Protein AF-A0A6G4MZY1-F1 (afdb_monomer_lite)

Sequence (45 aa):
QLNSYQAQLSPEKQEQYERLLADERFKGRQAMIRELRAYLKDYSD

Foldseek 3Di:
DVVVVLVPDDPVLNVLVVCVVVVHDDPCVVVNVVVVVVVVVVVPD

Radius of gyration: 10.36 Å; chains: 1; bounding box: 27×21×16 Å

Secondary structure (DSSP, 8-state):
-HHHHHHTS-HHHHHHHHHHHTT---TTHHHHHHHHHHHHHHT--

Organism: Streptococcus anginosus (NCBI:txid1328)

Structure (mmCIF, N/CA/C/O backbone):
data_AF-A0A6G4MZY1-F1
#
_entry.id   AF-A0A6G4MZY1-F1
#
loop_
_atom_site.group_PDB
_atom_site.id
_atom_site.type_symbol
_atom_site.label_atom_id
_atom_site.label_alt_id
_atom_site.label_comp_id
_atom_site.label_asym_id
_atom_site.label_entity_id
_atom_site.label_seq_id
_atom_site.pdbx_PDB_ins_code
_atom_site.Cartn_x
_atom_site.Cartn_y
_atom_site.Cartn_z
_atom_site.occupancy
_atom_site.B_iso_or_equiv
_atom_site.auth_seq_id
_atom_site.auth_comp_id
_atom_site.auth_asym_id
_atom_site.auth_atom_id
_atom_site.pdbx_PDB_model_num
ATOM 1 N N . GLN A 1 1 ? 3.532 -12.816 -5.595 1.00 61.59 1 GLN A N 1
ATOM 2 C CA . GLN A 1 1 ? 4.109 -11.723 -4.785 1.00 61.59 1 GLN A CA 1
ATOM 3 C C . GLN A 1 1 ? 3.022 -10.893 -4.096 1.00 61.59 1 GLN A C 1
ATOM 5 O O . GLN A 1 1 ? 3.020 -10.856 -2.877 1.00 61.59 1 GLN A O 1
ATOM 10 N N . LEU A 1 2 ? 2.034 -10.324 -4.804 1.00 71.62 2 LEU A N 1
ATOM 11 C CA . LEU A 1 2 ? 0.948 -9.557 -4.153 1.00 71.62 2 LEU A CA 1
ATOM 12 C C . LEU A 1 2 ? 0.053 -10.390 -3.212 1.00 71.62 2 LEU A C 1
ATOM 14 O O . LEU A 1 2 ? -0.277 -9.928 -2.127 1.00 71.62 2 LEU A O 1
ATOM 18 N N . ASN A 1 3 ? -0.253 -11.646 -3.560 1.00 72.81 3 ASN A N 1
ATOM 19 C CA . ASN A 1 3 ? -1.009 -12.545 -2.668 1.00 72.81 3 ASN A CA 1
ATOM 20 C C . ASN A 1 3 ? -0.254 -12.827 -1.355 1.00 72.81 3 ASN A C 1
ATOM 22 O O . ASN A 1 3 ? -0.860 -12.976 -0.300 1.00 72.81 3 ASN A O 1
ATOM 26 N N . SER A 1 4 ? 1.079 -12.865 -1.423 1.00 78.69 4 SER A N 1
ATOM 27 C CA . SER A 1 4 ? 1.963 -13.060 -0.272 1.00 78.69 4 SER A CA 1
ATOM 28 C C . SER A 1 4 ? 1.989 -11.822 0.626 1.00 78.69 4 SER A C 1
ATOM 30 O O . SER A 1 4 ? 2.012 -11.969 1.843 1.00 78.69 4 SER A O 1
ATOM 32 N N . TYR A 1 5 ? 1.942 -10.623 0.035 1.00 82.00 5 TYR A N 1
ATOM 33 C CA . TYR A 1 5 ? 1.808 -9.359 0.760 1.00 82.00 5 TYR A CA 1
ATOM 34 C C . TYR A 1 5 ? 0.466 -9.282 1.494 1.00 82.00 5 TYR A C 1
ATOM 36 O O . TYR A 1 5 ? 0.442 -9.096 2.705 1.00 82.00 5 TYR A O 1
ATOM 44 N N . GLN A 1 6 ? -0.644 -9.509 0.783 1.00 85.00 6 GLN A N 1
ATOM 45 C CA . GLN A 1 6 ? -1.999 -9.417 1.339 1.00 85.00 6 GLN A CA 1
ATOM 46 C C . GLN A 1 6 ? -2.236 -10.399 2.498 1.00 85.00 6 GLN A C 1
ATOM 48 O O . GLN A 1 6 ? -2.883 -10.045 3.484 1.00 85.00 6 GLN A O 1
ATOM 53 N N . ALA A 1 7 ? -1.673 -11.609 2.417 1.00 86.50 7 ALA A N 1
ATOM 54 C CA . ALA A 1 7 ? -1.770 -12.618 3.473 1.00 86.50 7 ALA A CA 1
ATOM 55 C C . ALA A 1 7 ? -1.044 -12.229 4.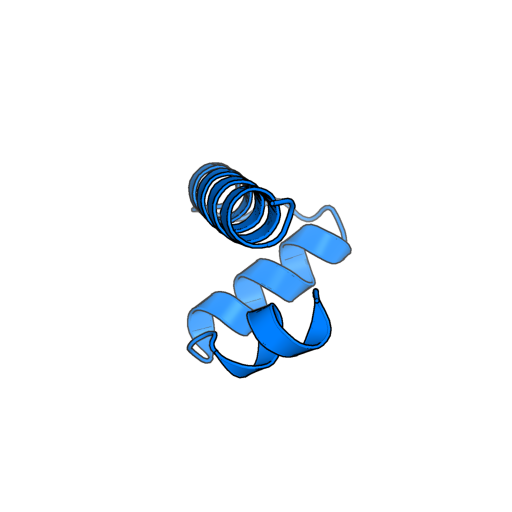776 1.00 86.50 7 ALA A C 1
ATOM 57 O O . ALA A 1 7 ? -1.366 -12.763 5.833 1.00 86.50 7 ALA A O 1
ATOM 58 N N . GLN A 1 8 ? -0.074 -11.312 4.708 1.00 86.88 8 GLN A N 1
ATOM 59 C CA . GLN A 1 8 ? 0.697 -10.832 5.862 1.00 86.88 8 GLN A CA 1
ATOM 60 C C . GLN A 1 8 ? 0.107 -9.559 6.490 1.00 86.88 8 GLN A C 1
ATOM 62 O O . GLN A 1 8 ? 0.585 -9.105 7.530 1.00 86.88 8 GLN A O 1
ATOM 67 N N . LEU A 1 9 ? -0.915 -8.961 5.871 1.00 90.31 9 LEU A N 1
ATOM 68 C CA . LEU A 1 9 ? -1.551 -7.751 6.380 1.00 90.31 9 LEU A CA 1
ATOM 69 C C . LEU A 1 9 ? -2.487 -8.066 7.551 1.00 90.31 9 LEU A C 1
ATOM 71 O O . LEU A 1 9 ? -3.201 -9.067 7.553 1.00 90.31 9 LEU A O 1
ATOM 75 N N . SER A 1 10 ? -2.535 -7.157 8.526 1.00 92.62 10 SER A N 1
ATOM 76 C CA . SER A 1 10 ? -3.608 -7.145 9.522 1.00 92.62 10 SER A CA 1
ATOM 77 C C . SER A 1 10 ? -4.961 -6.840 8.856 1.00 92.62 10 SER A C 1
ATOM 79 O O . SER A 1 10 ? -4.975 -6.226 7.787 1.00 92.62 10 SER A O 1
ATOM 81 N N . PRO A 1 11 ? -6.105 -7.176 9.485 1.00 91.62 11 PRO A N 1
ATOM 82 C CA . PRO A 1 11 ? -7.428 -6.916 8.905 1.00 91.62 11 PRO A CA 1
ATOM 83 C C . PRO A 1 11 ? -7.653 -5.450 8.497 1.00 91.62 11 PRO A C 1
ATOM 85 O O . PRO A 1 11 ? -8.147 -5.173 7.410 1.00 91.62 11 PRO A O 1
ATOM 88 N N . GLU A 1 12 ? -7.201 -4.497 9.318 1.00 90.19 12 GLU A N 1
ATOM 89 C CA . GLU A 1 12 ? -7.276 -3.062 9.000 1.00 90.19 12 GLU A CA 1
ATOM 90 C C . GLU A 1 12 ? -6.454 -2.703 7.751 1.00 90.19 12 GLU A C 1
ATOM 92 O O . GLU A 1 12 ? -6.885 -1.922 6.900 1.00 90.19 12 GLU A O 1
ATOM 97 N N . LYS A 1 13 ? -5.264 -3.294 7.605 1.00 91.62 13 LYS A N 1
ATOM 98 C CA . LYS A 1 13 ? -4.423 -3.076 6.428 1.00 91.62 13 LYS A CA 1
ATOM 99 C C . LYS A 1 13 ? -4.965 -3.787 5.190 1.00 91.62 13 LYS A C 1
ATOM 101 O O . LYS A 1 13 ? -4.787 -3.266 4.095 1.00 91.62 13 LYS A O 1
ATOM 106 N N . GLN A 1 14 ? -5.642 -4.924 5.337 1.00 93.50 14 GLN A N 1
ATOM 107 C CA . GLN A 1 14 ? -6.334 -5.578 4.223 1.00 93.50 14 GLN A CA 1
ATOM 108 C C . GLN A 1 14 ? -7.426 -4.674 3.656 1.00 93.50 14 GLN A C 1
ATOM 110 O O . GLN A 1 14 ? -7.438 -4.438 2.452 1.00 93.50 14 GLN A O 1
ATOM 115 N N . GLU A 1 15 ? -8.252 -4.071 4.512 1.00 93.88 15 GLU A N 1
ATOM 116 C CA . GLU A 1 15 ? -9.283 -3.127 4.073 1.00 93.88 15 GLU A CA 1
ATOM 117 C C . GLU A 1 15 ? -8.668 -1.915 3.350 1.00 93.88 15 GLU A C 1
ATOM 119 O O . GLU A 1 15 ? -9.109 -1.515 2.273 1.00 93.88 15 GLU A O 1
ATOM 124 N N . GLN A 1 16 ? -7.596 -1.340 3.901 1.00 94.69 16 GLN A N 1
ATOM 125 C CA . GLN A 1 16 ? -6.869 -0.244 3.251 1.00 94.69 16 GLN A CA 1
ATOM 126 C C . GLN A 1 16 ? -6.251 -0.660 1.907 1.00 94.69 16 GLN A C 1
ATOM 128 O O . GLN A 1 16 ? -6.179 0.151 0.982 1.00 94.69 16 GLN A O 1
ATOM 133 N N . TYR A 1 17 ? -5.799 -1.907 1.785 1.00 94.12 17 TYR A N 1
ATOM 134 C CA . TYR A 1 17 ? -5.238 -2.446 0.553 1.00 94.12 17 TYR A CA 1
ATOM 135 C C . TYR A 1 17 ? -6.325 -2.662 -0.508 1.00 94.12 17 TYR A C 1
ATOM 137 O O . TYR A 1 17 ? -6.138 -2.266 -1.655 1.00 94.12 17 TYR A O 1
ATOM 145 N N . GLU A 1 18 ? -7.491 -3.183 -0.131 1.00 94.19 18 GLU A N 1
ATOM 146 C CA . GLU A 1 18 ? -8.649 -3.317 -1.024 1.00 94.19 18 GLU A CA 1
ATOM 147 C C . GLU A 1 18 ? -9.140 -1.953 -1.523 1.00 94.19 18 GLU A C 1
ATOM 149 O O . GLU A 1 18 ? -9.292 -1.752 -2.729 1.00 94.19 18 GLU A O 1
ATOM 154 N N . ARG A 1 19 ? -9.269 -0.970 -0.621 1.00 95.56 19 ARG A N 1
ATOM 155 C CA . ARG A 1 19 ? -9.580 0.424 -0.979 1.00 95.56 19 ARG A CA 1
ATOM 156 C C . ARG A 1 19 ? -8.539 1.017 -1.931 1.00 95.56 19 A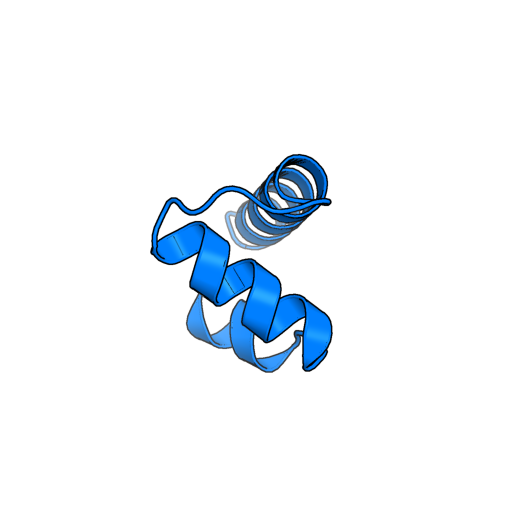RG A C 1
ATOM 158 O O . ARG A 1 19 ? -8.891 1.763 -2.840 1.00 95.56 19 ARG A O 1
ATOM 165 N N . LEU A 1 20 ? -7.255 0.690 -1.752 1.00 95.12 20 LEU A N 1
ATOM 166 C CA . LEU A 1 20 ? -6.190 1.130 -2.658 1.00 95.12 20 LEU A CA 1
ATOM 167 C C . LEU A 1 20 ? -6.347 0.528 -4.061 1.00 95.12 20 LEU A C 1
ATOM 169 O O . LEU A 1 20 ? -6.167 1.253 -5.037 1.00 95.12 20 LEU A O 1
ATOM 173 N N . LEU A 1 21 ? -6.686 -0.762 -4.166 1.00 92.94 21 LEU A N 1
ATOM 174 C CA . LEU A 1 21 ? -6.938 -1.434 -5.448 1.00 92.94 21 LEU A CA 1
ATOM 175 C C . LEU A 1 21 ? -8.179 -0.883 -6.165 1.00 92.94 21 LEU A C 1
ATOM 177 O O . LEU A 1 21 ? -8.193 -0.827 -7.391 1.00 92.94 21 LEU A O 1
ATOM 181 N N . ALA A 1 22 ? -9.182 -0.434 -5.409 1.00 95.94 22 ALA A N 1
ATOM 182 C CA . ALA A 1 22 ? -10.376 0.240 -5.922 1.00 95.94 22 ALA A CA 1
ATOM 183 C C . ALA A 1 22 ? -10.157 1.736 -6.257 1.00 95.94 22 ALA A C 1
ATOM 185 O O . ALA A 1 22 ? -11.101 2.429 -6.626 1.00 95.94 22 ALA A O 1
ATOM 186 N N . ASP A 1 23 ? -8.924 2.240 -6.119 1.00 94.81 23 ASP A N 1
ATOM 187 C CA . ASP A 1 23 ? -8.547 3.657 -6.250 1.00 94.81 23 ASP A CA 1
ATOM 188 C C . ASP A 1 23 ? -9.343 4.619 -5.342 1.00 94.81 23 ASP A C 1
ATOM 190 O O . ASP A 1 23 ? -9.507 5.812 -5.611 1.00 94.81 23 ASP A O 1
ATOM 194 N N . GLU A 1 24 ? -9.808 4.117 -4.201 1.00 96.06 24 GLU A N 1
ATOM 195 C CA . GLU A 1 24 ? -10.532 4.916 -3.227 1.00 96.06 24 GLU A CA 1
ATOM 196 C C . GLU A 1 24 ? -9.599 5.807 -2.397 1.00 96.06 24 GLU A C 1
ATOM 198 O O . GLU A 1 24 ? -8.407 5.548 -2.173 1.00 96.06 24 GLU A O 1
ATOM 203 N N . ARG A 1 25 ? -10.173 6.896 -1.878 1.00 94.50 25 ARG A N 1
ATOM 204 C CA . ARG A 1 25 ? -9.499 7.787 -0.933 1.00 94.50 25 ARG A CA 1
ATOM 205 C C . ARG A 1 25 ? -9.748 7.323 0.497 1.00 94.50 25 ARG A C 1
ATOM 207 O O . ARG A 1 25 ? -10.887 7.188 0.925 1.00 94.50 25 ARG A O 1
ATOM 214 N N . PHE A 1 26 ? -8.673 7.185 1.265 1.00 94.44 26 PHE A N 1
ATOM 215 C CA . PHE A 1 26 ? -8.723 6.858 2.688 1.00 94.44 26 PHE A CA 1
ATOM 216 C C . PHE A 1 26 ? -7.523 7.463 3.430 1.00 94.44 26 PHE A C 1
ATOM 218 O O . PHE A 1 26 ? -6.475 7.761 2.839 1.00 94.44 26 PHE A O 1
ATOM 225 N N . LYS A 1 27 ? -7.667 7.665 4.745 1.00 94.12 27 LYS A N 1
ATOM 226 C CA . LYS A 1 27 ? -6.547 8.077 5.603 1.00 94.12 27 LYS A CA 1
ATOM 227 C C . LYS A 1 27 ? -5.492 6.974 5.613 1.00 94.12 27 LYS A C 1
ATOM 229 O O . LYS A 1 27 ? -5.816 5.826 5.864 1.00 94.12 27 LYS A O 1
ATOM 234 N N . GLY A 1 28 ? -4.236 7.331 5.349 1.00 93.38 28 GLY A N 1
ATOM 235 C CA . GLY A 1 28 ? -3.133 6.364 5.303 1.00 93.38 28 GLY A CA 1
ATOM 236 C C . GLY A 1 28 ? -2.781 5.838 3.905 1.00 93.38 28 GLY A C 1
ATOM 237 O O . GLY A 1 28 ? -1.777 5.145 3.775 1.00 93.38 28 GLY A O 1
ATOM 238 N N . ARG A 1 29 ? -3.488 6.240 2.834 1.00 94.75 29 ARG A N 1
ATOM 239 C CA . ARG A 1 29 ? -3.216 5.784 1.449 1.00 94.75 29 ARG A CA 1
ATOM 240 C C . ARG A 1 29 ? -1.754 5.918 1.016 1.00 94.75 29 ARG A C 1
ATOM 242 O O . ARG A 1 29 ? -1.193 5.008 0.419 1.00 94.75 29 ARG A O 1
ATOM 249 N N . GLN A 1 30 ? -1.117 7.047 1.326 1.00 95.94 30 GLN A N 1
ATOM 250 C CA . GLN A 1 30 ? 0.292 7.265 0.977 1.00 95.94 30 GLN A CA 1
ATOM 251 C C . GLN A 1 30 ? 1.248 6.376 1.783 1.00 95.94 30 GLN A C 1
ATOM 253 O O . GLN A 1 30 ? 2.276 5.964 1.254 1.00 95.94 30 GLN A O 1
ATOM 258 N N . ALA A 1 31 ? 0.914 6.064 3.038 1.00 94.81 31 ALA A N 1
ATOM 259 C CA . ALA A 1 31 ? 1.696 5.134 3.846 1.00 94.81 31 ALA A CA 1
ATOM 260 C C . ALA A 1 31 ? 1.597 3.713 3.273 1.00 94.81 31 ALA A C 1
ATOM 262 O O . ALA A 1 31 ? 2.629 3.095 3.035 1.00 94.81 31 ALA A O 1
ATOM 263 N N . MET A 1 32 ? 0.386 3.264 2.920 1.00 94.06 32 MET A N 1
ATOM 264 C CA . MET A 1 32 ? 0.164 1.965 2.275 1.00 94.06 32 MET A CA 1
ATOM 265 C C . MET A 1 32 ? 0.940 1.836 0.954 1.00 94.06 32 MET A C 1
ATOM 267 O O . MET A 1 32 ? 1.615 0.840 0.724 1.00 94.06 32 MET A O 1
ATOM 271 N N . ILE A 1 33 ? 0.932 2.869 0.101 1.00 93.94 33 ILE A N 1
ATOM 272 C CA . ILE A 1 33 ? 1.718 2.861 -1.146 1.00 93.94 33 ILE A CA 1
ATOM 273 C C . ILE A 1 33 ? 3.222 2.745 -0.870 1.00 93.94 33 ILE A C 1
ATOM 275 O O . ILE A 1 33 ? 3.928 2.054 -1.604 1.00 93.94 33 ILE A O 1
ATOM 279 N N . ARG A 1 34 ? 3.736 3.431 0.160 1.00 94.62 34 ARG A N 1
ATOM 280 C CA . ARG A 1 34 ? 5.156 3.344 0.533 1.00 94.62 34 ARG A CA 1
ATOM 281 C C . ARG A 1 34 ? 5.518 1.946 1.018 1.00 94.62 34 ARG A C 1
ATOM 283 O O . ARG A 1 34 ? 6.527 1.416 0.567 1.00 94.62 34 ARG A O 1
ATOM 290 N N . GLU A 1 35 ? 4.696 1.356 1.880 1.00 92.12 35 GLU A N 1
ATOM 291 C CA . GLU A 1 35 ? 4.894 -0.014 2.360 1.00 92.12 35 GLU A CA 1
ATOM 292 C C . GLU A 1 35 ? 4.845 -1.026 1.213 1.00 92.12 35 GLU A C 1
ATOM 294 O O . GLU A 1 35 ? 5.743 -1.855 1.097 1.00 92.12 35 GLU A O 1
ATOM 299 N N . LEU A 1 36 ? 3.859 -0.912 0.318 1.00 91.25 36 LEU A N 1
ATOM 300 C CA . LEU A 1 36 ? 3.737 -1.785 -0.848 1.00 91.25 36 LEU A CA 1
ATOM 301 C C . LEU A 1 36 ? 4.963 -1.675 -1.767 1.00 91.25 36 LEU A C 1
ATOM 303 O O . LEU A 1 36 ? 5.477 -2.685 -2.238 1.00 91.25 36 LEU A O 1
ATOM 307 N N . ARG A 1 37 ? 5.473 -0.458 -2.003 1.00 91.06 37 ARG A N 1
ATOM 308 C CA . ARG A 1 37 ? 6.699 -0.246 -2.792 1.00 91.06 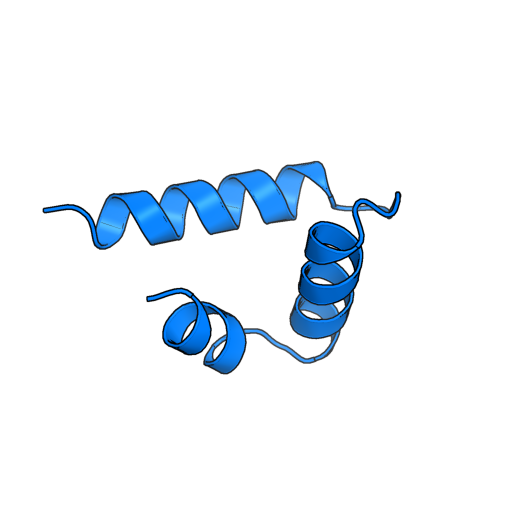37 ARG A CA 1
ATOM 309 C C . ARG A 1 37 ? 7.936 -0.840 -2.125 1.00 91.06 37 ARG A C 1
ATOM 311 O O . ARG A 1 37 ? 8.761 -1.408 -2.831 1.00 91.06 37 ARG A O 1
ATOM 318 N N . ALA A 1 38 ? 8.071 -0.697 -0.807 1.00 90.56 38 ALA A N 1
ATOM 319 C CA . ALA A 1 38 ? 9.178 -1.289 -0.060 1.00 90.56 38 ALA A CA 1
ATOM 320 C C . ALA A 1 38 ? 9.137 -2.820 -0.158 1.00 90.56 38 ALA A C 1
ATOM 322 O O . ALA A 1 38 ? 10.123 -3.427 -0.557 1.00 90.56 38 ALA A O 1
ATOM 323 N N . TYR A 1 39 ? 7.961 -3.414 0.065 1.00 87.19 39 TYR A N 1
ATOM 324 C CA . TYR A 1 39 ? 7.763 -4.853 -0.077 1.00 87.19 39 TYR A CA 1
ATOM 325 C C . TYR A 1 39 ? 8.107 -5.348 -1.484 1.00 87.19 39 TYR A C 1
ATOM 327 O O . TYR A 1 39 ? 8.811 -6.332 -1.631 1.00 87.19 39 TYR A O 1
ATOM 335 N N . LEU A 1 40 ? 7.651 -4.672 -2.541 1.00 86.25 40 LEU A N 1
ATOM 336 C CA . LEU A 1 40 ? 7.972 -5.096 -3.909 1.00 86.25 40 LEU A CA 1
ATOM 337 C C . LEU A 1 40 ? 9.466 -4.976 -4.233 1.00 86.25 40 LEU A C 1
ATOM 339 O O . LEU A 1 40 ? 9.980 -5.797 -4.986 1.00 86.25 40 LEU A O 1
ATOM 343 N N . LYS A 1 41 ? 10.157 -3.985 -3.656 1.00 86.00 41 LYS A N 1
ATOM 344 C CA . LYS A 1 41 ? 11.600 -3.804 -3.833 1.00 8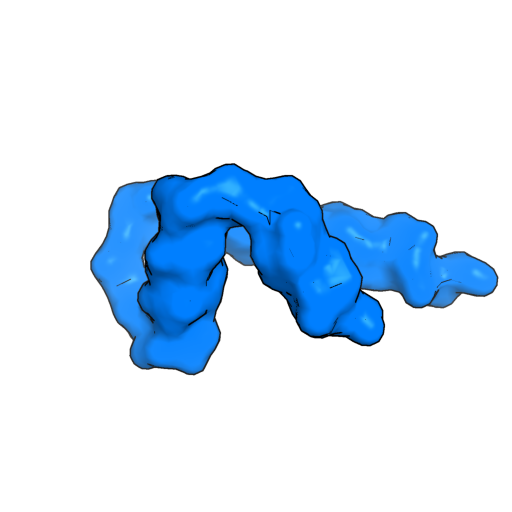6.00 41 LYS A CA 1
ATOM 345 C C . LYS A 1 41 ? 12.391 -4.966 -3.226 1.00 86.00 41 LYS A C 1
ATOM 347 O O . LYS A 1 41 ? 13.286 -5.487 -3.884 1.00 86.00 41 LYS A O 1
ATOM 352 N N . ASP 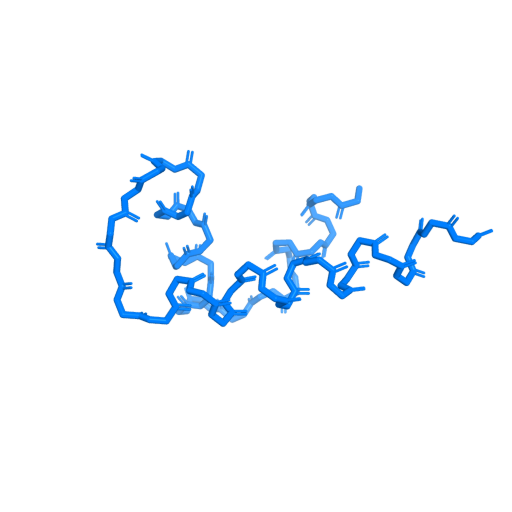A 1 42 ? 12.016 -5.407 -2.028 1.00 78.62 42 ASP A N 1
ATOM 353 C CA . ASP A 1 42 ? 12.689 -6.503 -1.314 1.00 78.62 42 ASP A CA 1
ATOM 354 C C . ASP A 1 42 ? 12.545 -7.870 -2.016 1.00 78.62 42 ASP A C 1
ATOM 356 O O . ASP A 1 42 ? 13.255 -8.814 -1.686 1.00 78.62 42 ASP A O 1
ATOM 360 N N . TYR A 1 43 ? 11.634 -7.989 -2.988 1.00 67.62 43 TYR A N 1
ATOM 361 C CA . TYR A 1 43 ? 11.374 -9.212 -3.758 1.00 67.62 43 TYR A CA 1
ATOM 362 C C . TYR A 1 43 ? 11.763 -9.079 -5.244 1.00 67.62 43 TYR A C 1
ATOM 364 O O . TYR A 1 43 ? 11.306 -9.873 -6.074 1.00 67.62 43 TYR A O 1
ATOM 372 N N . SER A 1 44 ? 12.548 -8.051 -5.587 1.00 60.31 44 SER A N 1
ATOM 373 C CA . SER A 1 44 ? 13.038 -7.784 -6.950 1.00 60.31 44 SER A CA 1
ATOM 374 C C . SER A 1 44 ? 14.546 -8.006 -7.150 1.00 60.31 44 SER A C 1
ATOM 376 O O . SER A 1 44 ? 15.028 -7.770 -8.257 1.00 60.31 44 SER A O 1
ATOM 378 N N . ASP A 1 45 ? 15.242 -8.501 -6.122 1.00 53.12 45 ASP A N 1
ATOM 379 C CA . ASP A 1 45 ? 16.598 -9.079 -6.197 1.00 53.12 45 ASP A CA 1
ATOM 380 C C . ASP A 1 45 ? 16.528 -10.611 -6.353 1.00 53.12 45 ASP A C 1
ATOM 382 O O . ASP A 1 45 ? 17.397 -11.175 -7.059 1.00 53.12 45 ASP A O 1
#

pLDDT: mean 87.8, std 10.37, range [53.12, 96.06]

=== Feature glossary ===
A reading guide for the features in this record.

Start from the sequence.

  · Sequence gives the chain of amino acids in standard one-letter code (A=alanine, C=cysteine, …, Y=tyrosine), read N→C. It is the only feature that is directly encoded by the gene; all structural features are derived from the folded form of this sequence.

Fold it, and you get atomic coordinates and the backbone conformation that goes with them.

  · The mmCIF table is the protein's shape written out atom by atom. For each backbone N, Cα, C, and carbonyl O, it records an (x, y, z) coordinate triple in Å plus the residue type, chain letter, and residue number.

  · Backbone dihedral angles. Every residue except chain termini has a φ (preceding-C → N → Cα → C) and a ψ (N → Cα → C → next-N). They are reported in degrees following the IUPAC sign convention. Secondary structure is essentially a statement about which (φ, ψ) basin each residue occupies.

  · DSSP 8-state secondary structure assigns each residue one of H (α-helix), G (3₁₀-helix), I (π-helix), E (extended β-strand), B (isolated β-bridge), T (hydrogen-bonded turn), S (bend), or '-' (coil). The assignment is computed from backbone hydrogen-bond geometry via the Kabsch–Sander algorithm.

  · P-SEA three-state annotation labels each residue as helix, strand, or coil based purely on the geometry of the Cα trace. It serves as a fallback when the full backbone (and thus DSSP) is unavailable.

Summarize the fold with a handful of shape descriptors and a per-residue structural alphabet.

  · Radius of gyration (Rg) is the root-mean-square distance of Cα atoms from their centroid — a single number for overall size and compactness. A globular domain of N residues has Rg ≈ 2.2·N^0.38 Å; an extended or disordered chain has a much larger Rg. The Cα contact count is the number of residue pairs whose Cα atoms are within 8 Å and are more than four positions apart in sequence — a standard proxy for tertiary packing density. The bounding box is the smallest axis-aligned box enclosing all Cα atoms.

  · Foldseek's 3Di representation compresses backbone geometry into a per-residue letter drawn from a learned twenty-state alphabet. It captures the tertiary interaction pattern around each residue — which residues are packed against it in space, regardless of where they are in sequence.

  · Accessible surface area quantifies burial. A residue with SASA near zero is packed into the hydrophobic core; one with SASA >100 Å² sits on the surface. Computed here via the Shrake–Rupley numerical algorithm with a 1.4 Å probe.

Ask how reliable the model is.

  · For AlphaFold models, the B-factor field carries pLDDT — the model's own estimate of local accuracy on a 0–100 scale. Regions with pLDDT<50 should be treated as essentially unmodeled; they often correspond to intrinsically disordered segments.

  · For experimental (PDB) structures, the B-factor (temperature factor) quantifies the positional spread of each atom in the crystal — a combination of thermal vibration and static disorder — in units of Å². High B-factors mark flexible loops or poorly resolved regions; low B-factors mark the rigid, wel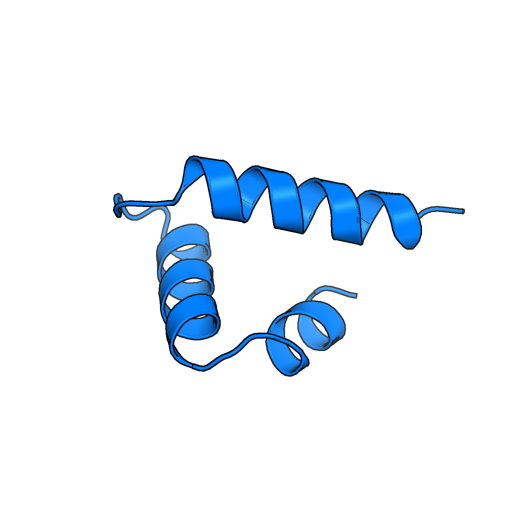l-ordered core.

  · PAE(i, j) answers: if I align the predicted and true structures on residue i, how far off (in Å) do I expect residue j to be? A block-diagonal PAE matrix with low values on the blocks and high values off-diagonal is the signature of a multi-domain protein with confidently predicted domains but uncertain inter-domain orientation.

Place it in context: what it resembles, what it is annotated as, and how it looks.

  · Structural nearest neighbors (via Foldseek easy-search vs the PDB). Reported per hit: target PDB id, E-value, and alignment TM-score. A TM-score above ~0.5 is the conventional threshold for 'same fold'.

  · Functional annotations link the protein to curated databases. InterPro entries identify conserved domains and families by matching the sequence against member-database signatures (Pfam, PROSITE, CDD, …). Gene Ontology (GO) terms describe molecular function, biological process, and cellular component in a controlled vocabulary. CATH places the structure in a hierarchical fold classification (Class/Architecture/Topology/Homologous-superfamily). The organism is the source species.

  · Plot images: a contact map (which residues are close in 3D, as an N×N binary image), a Ramachandran scatter (backbone torsion angles, revealing secondary-structure composition at a glance), and — for AlphaFold structures — a PAE heatmap (pairwise prediction confidence).

  · Structure images are PyMOL renders from six orthogonal camera directions. Cartoon representation draws helices as coils and strands as arrows; sticks shows the backbone as bonds; surface shows the solvent-excluded envelope. Rainbow coloring maps sequence position to hue (blue→red, N→C); chain coloring assigns a distinct color per polypeptide.